Protein AF-A0A971KSE4-F1 (afdb_monomer_lite)

Foldseek 3Di:
DQVLQVVLLLPDDPVVVCVVCVCLLVQDKDWDDCVSRVVVVVVLVVVCVVCVVFFPDWDKTKIWHFDADPVSDTFKIKIKMKTKTWTQDDPVGRGGDIDIDMDMDMRGDPPDD

pLDDT: mean 86.91, std 6.03, range [60.03, 94.38]

Structure (mmCIF, N/CA/C/O backbone):
data_AF-A0A971KSE4-F1
#
_entry.id   AF-A0A971KSE4-F1
#
loop_
_atom_site.group_PDB
_atom_site.id
_atom_site.type_symbol
_atom_site.label_atom_id
_atom_site.label_alt_id
_atom_site.label_comp_id
_atom_site.label_asym_id
_atom_site.label_entity_id
_atom_site.label_seq_id
_atom_site.pdbx_PDB_ins_code
_atom_site.Cartn_x
_atom_site.Cartn_y
_atom_site.Cartn_z
_atom_site.occupancy
_atom_site.B_iso_or_equiv
_atom_site.auth_seq_id
_atom_site.auth_comp_id
_atom_site.auth_asym_id
_atom_site.auth_atom_id
_atom_site.pdbx_PDB_model_num
ATOM 1 N N . MET A 1 1 ? 9.332 -5.998 -1.126 1.00 78.69 1 MET A N 1
ATOM 2 C CA . MET A 1 1 ? 8.721 -4.700 -1.489 1.00 78.69 1 MET A CA 1
ATOM 3 C C . MET A 1 1 ? 7.209 -4.671 -1.278 1.00 78.69 1 MET A C 1
ATOM 5 O O . MET A 1 1 ? 6.788 -4.093 -0.292 1.00 78.69 1 MET A O 1
ATOM 9 N N . ALA A 1 2 ? 6.367 -5.307 -2.112 1.00 81.75 2 ALA A N 1
ATOM 10 C CA . ALA A 1 2 ? 4.903 -5.216 -1.929 1.00 81.75 2 ALA A CA 1
ATOM 11 C C . ALA A 1 2 ? 4.411 -5.788 -0.580 1.00 81.75 2 ALA A C 1
ATOM 13 O O . ALA A 1 2 ? 3.612 -5.155 0.101 1.00 81.75 2 ALA A O 1
ATOM 14 N N . GLN A 1 3 ? 4.937 -6.948 -0.165 1.00 85.00 3 GLN A N 1
ATOM 15 C CA . GLN A 1 3 ? 4.636 -7.537 1.147 1.00 85.00 3 GLN A CA 1
ATOM 16 C C . GLN A 1 3 ? 5.161 -6.671 2.305 1.00 85.00 3 GLN A C 1
ATOM 18 O O . GLN A 1 3 ? 4.450 -6.464 3.276 1.00 85.00 3 GLN A O 1
ATOM 23 N N . GLU A 1 4 ? 6.385 -6.150 2.199 1.00 87.81 4 GLU A N 1
ATOM 24 C CA . GLU A 1 4 ? 7.008 -5.303 3.234 1.00 87.81 4 GLU A CA 1
ATOM 25 C C . GLU A 1 4 ? 6.196 -4.027 3.484 1.00 87.81 4 GLU A C 1
ATOM 27 O O . GLU A 1 4 ? 6.001 -3.650 4.635 1.00 87.81 4 GLU A O 1
ATOM 32 N N . LEU A 1 5 ? 5.626 -3.434 2.424 1.00 90.06 5 LEU A N 1
ATOM 33 C CA . LEU A 1 5 ? 4.740 -2.272 2.534 1.00 90.06 5 LEU A CA 1
ATOM 34 C C . LEU A 1 5 ? 3.523 -2.611 3.395 1.00 90.06 5 LEU A C 1
ATOM 36 O O . LEU A 1 5 ? 3.155 -1.855 4.294 1.00 90.06 5 LEU A O 1
ATOM 40 N N . ILE A 1 6 ? 2.908 -3.763 3.118 1.00 87.56 6 ILE A N 1
ATOM 41 C CA . ILE A 1 6 ? 1.755 -4.250 3.872 1.00 87.56 6 ILE A CA 1
ATOM 42 C C . ILE A 1 6 ? 2.136 -4.499 5.333 1.00 87.56 6 ILE A C 1
ATOM 44 O O . ILE A 1 6 ? 1.370 -4.124 6.217 1.00 87.56 6 ILE A O 1
ATOM 48 N N . GLU A 1 7 ? 3.297 -5.096 5.606 1.00 88.62 7 GLU A N 1
ATOM 49 C CA . GLU A 1 7 ? 3.744 -5.329 6.984 1.00 88.62 7 GLU A CA 1
ATOM 50 C C . GLU A 1 7 ? 3.994 -4.015 7.741 1.00 88.62 7 GLU A C 1
ATOM 52 O O . GLU A 1 7 ? 3.504 -3.869 8.860 1.00 88.62 7 GLU A O 1
ATOM 57 N N . GLU A 1 8 ? 4.638 -3.012 7.129 1.00 89.38 8 GLU A N 1
ATOM 58 C CA . GLU A 1 8 ? 4.764 -1.674 7.734 1.00 89.38 8 GLU A CA 1
ATOM 59 C C . GLU A 1 8 ? 3.392 -1.068 8.068 1.00 89.38 8 GLU A C 1
ATOM 61 O O . GLU A 1 8 ? 3.192 -0.556 9.172 1.00 89.38 8 GLU A O 1
ATOM 66 N N . CYS A 1 9 ? 2.419 -1.193 7.160 1.00 88.25 9 CYS A N 1
ATOM 67 C CA . CYS A 1 9 ? 1.065 -0.687 7.383 1.00 88.25 9 CYS A CA 1
ATOM 68 C C . CYS A 1 9 ? 0.336 -1.426 8.520 1.00 88.25 9 CYS A C 1
ATOM 70 O O . CYS A 1 9 ? -0.347 -0.805 9.331 1.00 88.25 9 CYS A O 1
ATOM 72 N N . LYS A 1 10 ? 0.501 -2.746 8.643 1.00 86.25 10 LYS A N 1
ATOM 73 C CA . LYS A 1 10 ? -0.131 -3.537 9.716 1.00 86.25 10 LYS A CA 1
ATOM 74 C C . LYS A 1 10 ? 0.362 -3.170 11.112 1.00 86.25 10 LYS A C 1
ATOM 76 O O . LYS A 1 10 ? -0.379 -3.319 12.081 1.00 86.25 10 LYS A O 1
ATOM 81 N N . HIS A 1 11 ? 1.598 -2.693 11.232 1.00 86.94 11 HIS A N 1
ATOM 82 C CA . HIS A 1 11 ? 2.142 -2.251 12.515 1.00 86.94 11 HIS A CA 1
ATOM 83 C C . HIS A 1 11 ? 1.554 -0.914 12.996 1.00 86.94 11 HIS A C 1
ATOM 85 O O . HIS A 1 11 ? 1.744 -0.539 14.156 1.00 86.94 11 HIS A O 1
ATOM 91 N N . VAL A 1 12 ? 0.809 -0.199 12.148 1.00 86.69 12 VAL A N 1
ATOM 92 C CA . VAL A 1 12 ? 0.136 1.045 12.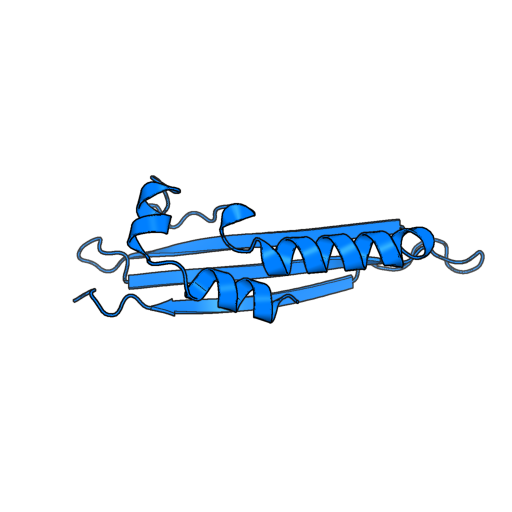520 1.00 86.69 12 VAL A CA 1
ATOM 93 C C . VAL A 1 12 ? -1.172 0.733 13.270 1.00 86.69 12 VAL A C 1
ATOM 95 O O . VAL A 1 12 ? -2.030 0.011 12.758 1.00 86.69 12 VAL A O 1
ATOM 98 N N . PRO A 1 13 ? -1.395 1.299 14.473 1.00 85.81 13 PRO A N 1
ATOM 99 C CA . PRO A 1 13 ? -2.629 1.058 15.220 1.00 85.81 13 PRO A CA 1
ATOM 100 C C . PRO A 1 13 ? -3.887 1.542 14.478 1.00 85.81 13 PRO A C 1
ATOM 102 O O . PRO A 1 13 ? -3.908 2.654 13.947 1.00 85.81 13 PRO A O 1
ATOM 105 N N . PHE A 1 14 ? -4.988 0.781 14.551 1.00 83.12 14 PHE A N 1
ATOM 106 C CA . PHE A 1 14 ? -6.277 1.115 13.910 1.00 83.12 14 PHE A CA 1
ATOM 107 C C . PHE A 1 14 ? -6.762 2.543 14.191 1.00 83.12 14 PHE A C 1
ATOM 109 O O . PHE A 1 14 ? -7.234 3.236 13.290 1.00 83.12 14 PHE A O 1
ATOM 116 N N . LYS A 1 15 ? -6.608 3.013 15.437 1.00 83.19 15 LYS A N 1
ATOM 117 C CA . LYS A 1 15 ? -7.023 4.364 15.856 1.00 83.19 15 LYS A CA 1
ATOM 118 C C . LYS A 1 15 ? -6.307 5.469 15.077 1.00 83.19 15 LYS A C 1
ATOM 120 O O . LYS A 1 15 ? -6.852 6.559 14.930 1.00 83.19 15 LYS A O 1
ATOM 125 N N . VAL A 1 16 ? -5.097 5.213 14.577 1.00 87.69 16 VAL A N 1
ATOM 126 C CA . VAL A 1 16 ? -4.362 6.165 13.736 1.00 87.69 16 VAL A CA 1
ATOM 127 C C . VAL A 1 16 ? -5.016 6.257 12.358 1.00 87.69 16 VAL A C 1
ATOM 129 O O . VAL A 1 16 ? -5.274 7.365 11.890 1.00 87.69 16 VAL A O 1
ATOM 132 N N . TYR A 1 17 ? -5.369 5.120 11.752 1.00 85.31 17 TYR A N 1
ATOM 133 C CA . TYR A 1 17 ? -6.091 5.097 10.479 1.00 85.31 17 TYR A CA 1
ATOM 134 C C . TYR A 1 17 ? -7.458 5.773 10.578 1.00 85.31 17 TYR A C 1
ATOM 136 O O . TYR A 1 17 ? -7.771 6.612 9.744 1.00 85.31 17 TYR A O 1
ATOM 144 N N . GLN A 1 18 ? -8.230 5.510 11.633 1.00 81.88 18 GLN A N 1
ATOM 145 C CA . GLN A 1 18 ? -9.526 6.168 11.859 1.00 81.88 18 GLN A CA 1
ATOM 146 C C . GLN A 1 18 ? -9.424 7.696 11.959 1.00 81.88 18 GLN A C 1
ATOM 148 O O . GLN A 1 18 ? -10.320 8.405 11.514 1.00 81.88 18 GLN A O 1
ATOM 153 N N . ARG A 1 19 ? -8.339 8.217 12.547 1.00 86.19 19 ARG A N 1
ATOM 154 C CA . ARG A 1 19 ? -8.110 9.667 12.644 1.00 86.19 19 ARG A CA 1
ATOM 155 C C . ARG A 1 19 ? -7.674 10.278 11.318 1.00 86.19 19 ARG A C 1
ATOM 157 O O . ARG A 1 19 ? -8.057 11.402 11.024 1.00 86.19 19 ARG A O 1
ATOM 164 N N . HIS A 1 20 ? -6.836 9.573 10.561 1.00 85.62 20 HIS A N 1
ATOM 165 C CA . HIS A 1 20 ? -6.284 10.086 9.306 1.00 85.62 20 HIS A CA 1
ATOM 166 C C . HIS A 1 20 ? -7.268 9.955 8.136 1.00 85.62 20 HIS A C 1
ATOM 168 O O . HIS A 1 20 ? -7.272 10.785 7.234 1.00 85.62 20 HIS A O 1
ATOM 174 N N . TYR A 1 21 ? -8.129 8.942 8.186 1.00 83.56 21 TYR A N 1
ATOM 175 C CA . TYR A 1 21 ? -9.165 8.657 7.206 1.00 83.56 21 TYR A CA 1
ATOM 176 C C . TYR A 1 21 ? -10.523 8.721 7.906 1.00 83.56 21 TYR A C 1
ATOM 178 O O . TYR A 1 21 ? -11.070 7.696 8.312 1.00 83.56 21 TYR A O 1
ATOM 186 N N . SER A 1 22 ? -11.065 9.931 8.068 1.00 76.75 22 SER A N 1
ATOM 187 C CA . SER A 1 22 ? -12.349 10.153 8.757 1.00 76.75 22 SER A CA 1
ATOM 188 C C . SER A 1 22 ? -13.489 9.325 8.155 1.00 76.75 22 SER A C 1
ATOM 190 O O . SER A 1 22 ? -14.334 8.806 8.882 1.00 76.75 22 SER A O 1
ATOM 192 N N . ASP A 1 23 ? -13.448 9.119 6.837 1.00 84.12 23 ASP A N 1
ATOM 193 C CA . ASP A 1 23 ? -14.449 8.359 6.089 1.00 84.12 23 ASP A CA 1
ATOM 194 C C . ASP A 1 23 ? -14.101 6.876 5.944 1.00 84.12 23 ASP A C 1
ATOM 196 O O . ASP A 1 23 ? -14.811 6.146 5.256 1.00 84.12 23 ASP A O 1
ATOM 200 N N . LEU A 1 24 ? -13.054 6.374 6.603 1.00 81.88 24 LEU A N 1
ATOM 201 C CA . LEU A 1 24 ? -12.669 4.959 6.539 1.00 81.88 24 LEU A CA 1
ATOM 202 C C . LEU A 1 24 ? -13.832 4.026 6.891 1.00 81.88 24 LEU A C 1
ATOM 204 O O . LEU A 1 24 ? -14.040 2.977 6.286 1.00 81.88 24 LEU A O 1
ATOM 208 N N . ALA A 1 25 ? -14.648 4.479 7.836 1.00 76.75 25 ALA A N 1
ATOM 209 C CA . ALA A 1 25 ? -15.852 3.825 8.308 1.00 76.75 25 ALA A CA 1
ATOM 210 C C . ALA A 1 25 ? -16.955 3.660 7.231 1.00 76.75 25 ALA A C 1
ATOM 212 O O . ALA A 1 25 ? -17.925 2.946 7.482 1.00 76.75 25 ALA A O 1
ATOM 213 N N . SER A 1 26 ? -16.842 4.310 6.069 1.00 80.81 26 SER A N 1
ATOM 214 C CA . SER A 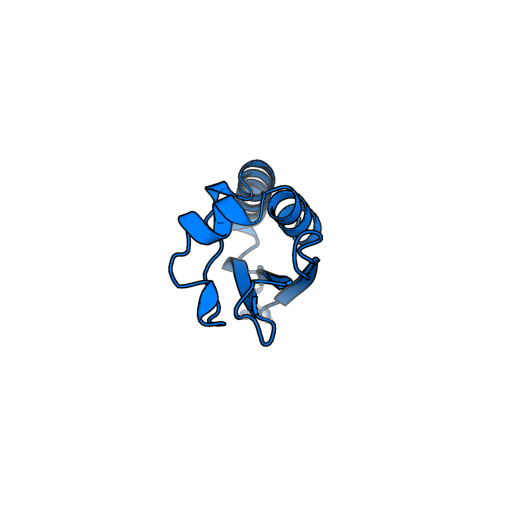1 26 ? -17.795 4.201 4.951 1.00 80.81 26 SER A CA 1
ATOM 215 C C . SER A 1 26 ? -17.647 2.911 4.136 1.00 80.81 26 SER A C 1
ATOM 217 O O . SER A 1 26 ? -18.531 2.579 3.353 1.00 80.81 26 SER A O 1
ATOM 219 N N . GLY A 1 27 ? -16.535 2.182 4.295 1.00 77.75 27 GLY A N 1
ATOM 220 C CA . GLY A 1 27 ? -16.221 1.013 3.466 1.00 77.75 27 GLY A CA 1
ATOM 221 C C . GLY A 1 27 ? -15.722 1.357 2.057 1.00 77.75 27 GLY A C 1
ATOM 222 O O . GLY A 1 27 ? -15.550 0.455 1.231 1.00 77.75 27 GLY A O 1
ATOM 223 N N . ASN A 1 28 ? -15.468 2.638 1.779 1.00 86.69 28 ASN A N 1
ATOM 224 C CA . ASN A 1 28 ? -14.763 3.073 0.579 1.00 86.69 28 ASN A CA 1
ATOM 225 C C . ASN A 1 28 ? -13.277 2.686 0.640 1.00 86.69 28 ASN A C 1
ATOM 227 O O . ASN A 1 28 ? -12.722 2.437 1.714 1.00 86.69 28 ASN A O 1
ATOM 231 N N . SER A 1 29 ? -12.644 2.626 -0.530 1.00 88.69 29 SER A N 1
ATOM 232 C CA . SER A 1 29 ? -11.197 2.442 -0.648 1.00 88.69 29 SER A CA 1
ATOM 233 C C . SER A 1 29 ? -10.494 3.798 -0.642 1.00 88.69 29 SER A C 1
ATOM 235 O O . SER A 1 29 ? -10.951 4.732 -1.300 1.00 88.69 29 SER A O 1
ATOM 237 N N . PHE A 1 30 ? -9.372 3.888 0.067 1.00 90.44 30 PHE A N 1
ATOM 238 C CA . PHE A 1 30 ? -8.571 5.103 0.216 1.00 90.44 30 PHE A CA 1
ATOM 239 C C . PHE A 1 30 ? -7.114 4.834 -0.141 1.00 90.44 30 PHE A C 1
ATOM 241 O O . PHE A 1 30 ? -6.596 3.770 0.193 1.00 90.44 30 PHE A O 1
ATOM 248 N N . ASP A 1 31 ? -6.438 5.805 -0.755 1.00 92.75 31 ASP A N 1
ATOM 249 C CA . ASP A 1 31 ? -4.991 5.740 -0.962 1.00 92.75 31 ASP A CA 1
ATOM 250 C C . ASP A 1 31 ? -4.254 5.752 0.384 1.00 92.75 31 ASP A C 1
ATOM 252 O O . ASP A 1 31 ? -4.487 6.611 1.246 1.00 92.75 31 ASP A O 1
ATOM 256 N N . ILE A 1 32 ? -3.331 4.808 0.573 1.00 91.12 32 ILE A N 1
ATOM 257 C CA . ILE A 1 32 ? -2.475 4.794 1.757 1.00 91.12 32 ILE A CA 1
ATOM 258 C C . ILE A 1 32 ? -1.447 5.916 1.622 1.00 91.12 32 ILE A C 1
ATOM 260 O O . ILE A 1 32 ? -0.631 5.939 0.697 1.00 91.12 32 ILE A O 1
ATOM 264 N N . HIS A 1 33 ? -1.444 6.827 2.588 1.00 89.31 33 HIS A N 1
ATOM 265 C CA . HIS A 1 33 ? -0.507 7.931 2.624 1.00 89.31 33 HIS A CA 1
ATOM 266 C C . HIS A 1 33 ? 0.919 7.390 2.861 1.00 89.31 33 HIS A C 1
ATOM 268 O O . HIS A 1 33 ? 1.109 6.619 3.808 1.00 89.31 33 HIS A O 1
ATOM 274 N N . PRO A 1 34 ? 1.943 7.825 2.096 1.00 86.88 34 PRO A N 1
ATOM 275 C CA . PRO A 1 34 ? 3.326 7.333 2.212 1.00 86.88 34 PRO A CA 1
ATOM 276 C C . PRO A 1 34 ? 3.948 7.413 3.610 1.00 86.88 34 PRO A C 1
ATOM 278 O O . PRO A 1 34 ? 4.903 6.710 3.924 1.00 86.88 34 PRO A O 1
ATOM 281 N N . GLN A 1 35 ? 3.385 8.239 4.495 1.00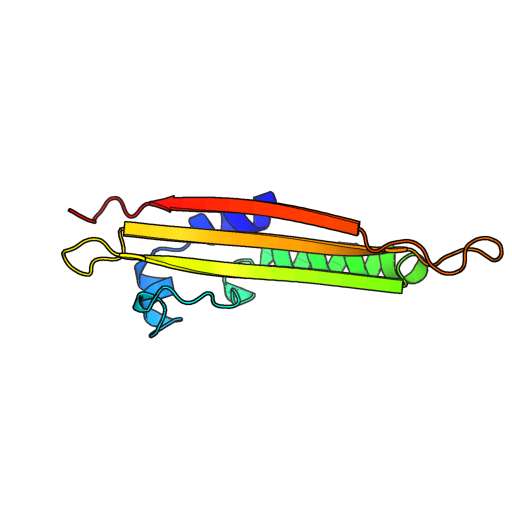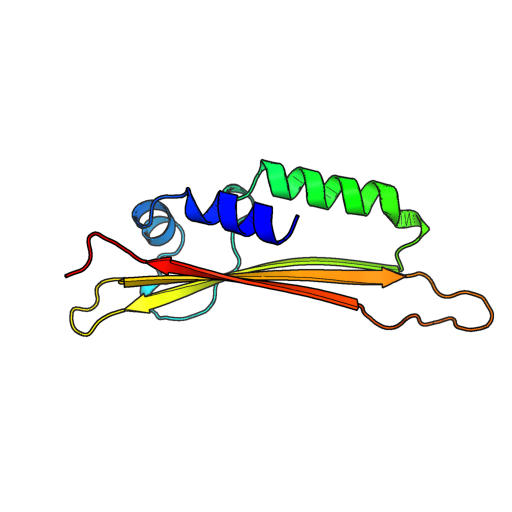 89.12 35 GLN A N 1
ATOM 282 C CA . GLN A 1 35 ? 3.810 8.311 5.895 1.00 89.12 35 GLN A CA 1
ATOM 283 C C . GLN A 1 35 ? 3.669 6.987 6.666 1.00 89.12 35 GLN A C 1
ATOM 285 O O . GLN A 1 35 ? 4.314 6.851 7.703 1.00 89.12 35 GLN A O 1
ATOM 290 N N . PHE A 1 36 ? 2.811 6.070 6.203 1.00 89.81 36 PHE A N 1
ATOM 291 C CA . PHE A 1 36 ? 2.549 4.779 6.846 1.00 89.81 36 PHE A CA 1
ATOM 292 C C . PHE A 1 36 ? 3.460 3.653 6.349 1.00 89.81 36 PHE A C 1
ATOM 294 O O . PHE A 1 36 ? 3.416 2.564 6.904 1.00 89.81 36 PHE A O 1
ATOM 301 N N . TYR A 1 37 ? 4.276 3.915 5.327 1.00 89.56 37 TYR A N 1
ATOM 302 C CA . TYR A 1 37 ? 5.236 2.961 4.773 1.00 89.56 37 TYR A CA 1
ATOM 303 C C . TYR A 1 37 ? 6.523 3.680 4.345 1.00 89.56 37 TYR A C 1
ATOM 305 O O . TYR A 1 37 ? 6.967 3.581 3.204 1.00 89.56 37 TYR A O 1
ATOM 313 N N . LYS A 1 38 ? 7.094 4.509 5.228 1.00 89.50 38 LYS A N 1
ATOM 314 C CA . LYS A 1 38 ? 8.180 5.435 4.858 1.00 89.50 38 LYS A CA 1
ATOM 315 C C . LYS A 1 38 ? 9.432 4.718 4.371 1.00 89.50 38 LYS A C 1
ATOM 317 O O . LYS A 1 38 ? 10.053 5.191 3.422 1.00 89.50 38 LYS A O 1
ATOM 322 N N . GLU A 1 39 ? 9.824 3.628 5.024 1.00 89.31 39 GLU A N 1
ATOM 323 C CA . GLU A 1 39 ? 11.078 2.952 4.688 1.00 89.31 39 GLU A CA 1
ATOM 324 C C . GLU A 1 39 ? 10.899 2.128 3.414 1.00 89.31 39 GLU A C 1
ATOM 326 O O . GLU A 1 39 ? 11.635 2.330 2.447 1.00 89.31 39 GLU A O 1
ATOM 331 N N . THR A 1 40 ? 9.833 1.328 3.337 1.00 89.38 40 THR A N 1
ATOM 332 C CA . THR A 1 40 ? 9.487 0.611 2.104 1.00 89.38 40 THR A CA 1
ATOM 333 C C . THR A 1 40 ? 9.228 1.565 0.931 1.00 89.38 40 THR A C 1
ATOM 335 O O . THR A 1 40 ? 9.617 1.275 -0.200 1.00 89.38 40 THR A O 1
ATOM 338 N N . GLY A 1 41 ? 8.627 2.732 1.177 1.00 87.88 41 GLY A N 1
ATOM 339 C CA . GLY A 1 41 ? 8.401 3.772 0.173 1.00 87.88 41 GLY A CA 1
ATOM 340 C C . GLY A 1 41 ? 9.703 4.280 -0.447 1.00 87.88 41 GLY A C 1
ATOM 341 O O . GLY A 1 41 ? 9.810 4.333 -1.672 1.00 87.88 41 GLY A O 1
ATOM 342 N N . LYS A 1 42 ? 10.725 4.555 0.376 1.00 90.31 42 LYS A N 1
ATOM 343 C CA . LYS A 1 42 ? 12.068 4.918 -0.111 1.00 90.31 42 LYS A CA 1
ATOM 344 C C . LYS A 1 42 ? 12.707 3.790 -0.916 1.00 90.31 42 LYS A C 1
ATOM 346 O O . LYS A 1 42 ? 13.326 4.052 -1.942 1.00 90.31 42 LYS A O 1
ATOM 351 N N . SER A 1 43 ? 12.570 2.538 -0.476 1.00 89.38 43 SER A N 1
ATOM 352 C CA . SER A 1 43 ? 13.119 1.389 -1.207 1.00 89.38 43 SER A CA 1
ATOM 353 C C . SER A 1 43 ? 12.472 1.216 -2.582 1.00 89.38 43 SER A C 1
ATOM 355 O O . SER A 1 43 ? 13.176 0.960 -3.557 1.00 89.38 43 SER A O 1
ATOM 357 N N . ILE A 1 44 ? 11.152 1.404 -2.680 1.00 88.62 44 ILE A N 1
ATOM 358 C CA . ILE A 1 44 ? 10.417 1.371 -3.952 1.00 88.62 44 ILE A CA 1
ATOM 359 C C . ILE A 1 44 ? 10.874 2.513 -4.868 1.00 88.62 44 ILE A C 1
ATOM 361 O O . ILE A 1 44 ? 11.122 2.290 -6.052 1.00 88.62 44 ILE A O 1
ATOM 365 N N . GLU A 1 45 ? 11.023 3.722 -4.326 1.00 90.00 45 GLU A N 1
ATOM 366 C CA . GLU A 1 45 ? 11.517 4.874 -5.080 1.00 90.00 45 GLU A CA 1
ATOM 367 C C . GLU A 1 45 ? 12.949 4.649 -5.589 1.00 90.00 45 GLU A C 1
ATOM 369 O O . GLU A 1 45 ? 13.224 4.885 -6.766 1.00 90.00 45 GLU A O 1
ATOM 374 N N . SER A 1 46 ? 13.844 4.126 -4.744 1.00 91.50 46 SER A N 1
ATOM 375 C CA . SER A 1 46 ? 15.214 3.775 -5.140 1.00 91.50 46 SER A CA 1
ATOM 376 C C . SER A 1 46 ? 15.216 2.749 -6.266 1.00 91.50 46 SER A C 1
ATOM 378 O O . SER A 1 46 ? 15.844 2.980 -7.292 1.00 91.50 46 SER A O 1
ATOM 380 N N . PHE A 1 47 ? 14.452 1.661 -6.124 1.00 89.50 47 PHE A N 1
ATOM 381 C CA . PHE A 1 47 ? 14.349 0.622 -7.148 1.00 89.50 47 PHE A CA 1
ATOM 382 C C . PHE A 1 47 ? 13.931 1.192 -8.510 1.00 89.50 47 PHE A C 1
ATOM 384 O O . PHE A 1 47 ? 14.504 0.843 -9.547 1.00 89.50 47 PHE A O 1
ATOM 391 N N . PHE A 1 48 ? 12.944 2.089 -8.515 1.00 90.50 48 PHE A N 1
ATOM 392 C CA . PHE A 1 48 ? 12.493 2.732 -9.741 1.00 90.50 48 PHE A CA 1
ATOM 393 C C . PHE A 1 48 ? 13.527 3.692 -10.329 1.00 90.50 48 PHE A C 1
ATOM 395 O O . PHE A 1 48 ? 13.718 3.699 -11.545 1.00 90.50 48 PHE A O 1
ATOM 402 N N . ASN A 1 49 ? 14.221 4.460 -9.490 1.00 92.44 49 ASN A N 1
ATOM 403 C CA . ASN A 1 49 ? 15.286 5.357 -9.931 1.00 92.44 49 ASN A CA 1
ATOM 404 C C . ASN A 1 49 ? 16.467 4.589 -10.540 1.00 92.44 49 ASN A C 1
ATOM 406 O O . ASN A 1 49 ? 16.961 4.982 -11.598 1.00 92.44 49 ASN A O 1
ATOM 410 N N . ASP A 1 50 ? 16.860 3.474 -9.925 1.00 92.94 50 ASP A N 1
ATOM 411 C CA . ASP A 1 50 ? 17.942 2.605 -10.398 1.00 92.94 50 ASP A CA 1
ATOM 412 C C . ASP A 1 50 ? 17.579 1.903 -11.718 1.00 92.94 50 ASP A C 1
ATOM 414 O O . ASP A 1 50 ? 18.449 1.578 -12.525 1.00 92.94 50 ASP A O 1
ATOM 418 N N . SER A 1 51 ? 16.281 1.713 -11.974 1.00 90.69 51 SER A N 1
ATOM 419 C CA . SER A 1 51 ? 15.761 1.017 -13.159 1.00 90.69 51 SER A CA 1
ATOM 420 C C . SER A 1 51 ? 15.224 1.954 -14.252 1.00 90.69 51 SER A C 1
ATOM 422 O O . SER A 1 51 ? 14.743 1.480 -15.283 1.00 90.69 51 SER A O 1
ATOM 424 N N . LYS A 1 52 ? 15.286 3.281 -14.070 1.00 88.62 52 LYS A N 1
ATOM 425 C CA . LYS A 1 52 ? 14.599 4.275 -14.925 1.00 88.62 52 LYS A CA 1
ATOM 426 C C . LYS A 1 52 ? 14.964 4.198 -16.414 1.00 88.62 52 LYS A C 1
ATOM 428 O O . LYS A 1 52 ? 14.135 4.490 -17.277 1.00 88.62 52 LYS A O 1
ATOM 433 N N . ASP A 1 53 ? 16.197 3.795 -16.719 1.00 89.69 53 ASP A N 1
ATOM 434 C CA . ASP A 1 53 ? 16.698 3.710 -18.094 1.00 89.69 53 ASP A CA 1
ATOM 435 C C . ASP A 1 53 ? 16.122 2.490 -18.828 1.00 89.69 53 ASP A C 1
ATOM 437 O O . ASP A 1 53 ? 16.040 2.479 -20.055 1.00 89.69 53 ASP A O 1
ATOM 441 N N . PHE A 1 54 ? 15.647 1.493 -18.077 1.00 88.12 54 PHE A N 1
ATOM 442 C CA . PHE A 1 54 ? 15.018 0.279 -18.592 1.00 88.12 54 PHE A CA 1
ATOM 443 C C . PHE A 1 54 ? 13.491 0.353 -18.581 1.00 88.12 54 PHE A C 1
ATOM 445 O O . PHE A 1 54 ? 12.838 -0.367 -19.336 1.00 88.12 54 PHE A O 1
ATOM 452 N N . LEU A 1 55 ? 12.901 1.218 -17.753 1.00 90.06 55 LEU A N 1
ATOM 453 C CA . LEU A 1 55 ? 11.454 1.333 -17.594 1.00 90.06 55 LEU A CA 1
ATOM 454 C C . LEU A 1 55 ? 10.883 2.498 -18.423 1.00 90.06 55 LEU A C 1
ATOM 456 O O . LEU A 1 55 ? 11.434 3.598 -18.475 1.00 90.06 55 LEU A O 1
ATOM 460 N N . LYS A 1 56 ? 9.770 2.233 -19.111 1.00 88.62 56 LYS A N 1
ATOM 461 C CA . LYS A 1 56 ? 8.948 3.210 -19.840 1.00 88.62 56 LYS A CA 1
ATOM 462 C C . LYS A 1 56 ? 7.920 3.843 -18.907 1.00 88.62 56 LYS A C 1
ATOM 464 O O . LYS A 1 56 ? 7.830 5.060 -18.855 1.00 88.62 56 LYS A O 1
ATOM 469 N N . ASP A 1 57 ? 7.205 3.005 -18.159 1.00 89.31 57 ASP A N 1
ATOM 470 C CA . ASP A 1 57 ? 6.197 3.404 -17.177 1.00 89.31 57 ASP A CA 1
ATOM 471 C C . ASP A 1 57 ? 6.389 2.567 -15.913 1.00 89.31 57 ASP A C 1
ATOM 473 O O . ASP A 1 57 ? 6.711 1.383 -16.005 1.00 89.31 57 ASP A O 1
ATOM 477 N N . TYR A 1 58 ? 6.181 3.143 -14.734 1.00 92.62 58 TYR A N 1
ATOM 478 C CA . TYR A 1 58 ? 6.244 2.406 -13.476 1.00 92.62 58 TYR A CA 1
ATOM 479 C C . TYR A 1 58 ? 5.507 3.134 -12.358 1.00 92.62 58 TYR A C 1
ATOM 481 O O . TYR A 1 58 ? 5.252 4.335 -12.442 1.00 92.62 58 TYR A O 1
ATOM 489 N N . GLY A 1 59 ? 5.173 2.406 -11.298 1.00 91.56 59 GLY A N 1
ATOM 490 C CA . GLY A 1 59 ? 4.629 3.000 -10.091 1.00 91.56 59 GLY A CA 1
ATOM 491 C C . GLY A 1 59 ? 4.195 1.978 -9.053 1.00 91.56 59 GLY A C 1
ATOM 492 O O . GLY A 1 59 ? 4.219 0.765 -9.268 1.00 91.56 59 GLY A O 1
ATOM 493 N N . CYS A 1 60 ? 3.791 2.502 -7.903 1.00 92.44 60 CYS A N 1
ATOM 494 C CA . CYS A 1 60 ? 3.232 1.740 -6.802 1.00 92.44 60 CYS A CA 1
ATOM 495 C C . CYS A 1 60 ? 1.933 2.409 -6.364 1.00 92.44 60 CYS A C 1
ATOM 497 O O . CYS A 1 60 ? 1.898 3.621 -6.156 1.00 92.44 60 CYS A O 1
ATOM 499 N N . LYS A 1 61 ? 0.872 1.620 -6.227 1.00 93.38 61 LYS A N 1
ATOM 500 C CA . LYS A 1 61 ? -0.402 2.034 -5.646 1.00 93.38 61 LYS A CA 1
ATOM 501 C C . LYS A 1 61 ? -0.644 1.210 -4.401 1.00 93.38 61 LYS A C 1
ATOM 503 O O . LYS A 1 61 ? -0.412 0.005 -4.411 1.00 93.38 61 LYS A O 1
ATOM 508 N N . ALA A 1 62 ? -1.103 1.858 -3.346 1.00 93.56 62 ALA A N 1
ATOM 509 C CA . ALA A 1 62 ? -1.451 1.197 -2.106 1.00 93.56 62 ALA A CA 1
ATOM 510 C C . ALA A 1 62 ? -2.802 1.736 -1.653 1.00 93.56 62 ALA A C 1
ATOM 512 O O . ALA A 1 62 ? -2.972 2.949 -1.543 1.00 93.56 62 ALA A O 1
ATOM 513 N N . PHE A 1 63 ? -3.742 0.840 -1.384 1.00 93.81 63 PHE A N 1
ATOM 514 C CA . PHE A 1 63 ? -5.095 1.163 -0.963 1.00 93.81 63 PHE A CA 1
ATOM 515 C C . PHE A 1 63 ? -5.426 0.476 0.352 1.00 93.81 63 PHE A C 1
ATOM 517 O O . PHE A 1 63 ? -4.965 -0.633 0.624 1.00 93.81 63 PHE A O 1
ATOM 524 N N . LEU A 1 64 ? -6.273 1.120 1.145 1.00 92.75 64 LEU A N 1
ATOM 525 C CA . LEU A 1 64 ? -6.873 0.529 2.329 1.00 92.75 64 LEU A CA 1
ATOM 526 C C . LEU A 1 64 ? -8.395 0.652 2.285 1.00 92.75 64 LEU A C 1
ATOM 528 O O . LEU A 1 64 ? -8.938 1.619 1.750 1.00 92.75 64 LEU A O 1
ATOM 532 N N . LYS A 1 65 ? -9.082 -0.322 2.875 1.00 92.12 65 LYS A N 1
ATOM 533 C CA . LYS A 1 65 ? -10.538 -0.340 3.031 1.00 92.12 65 LYS A CA 1
ATOM 534 C C . LYS A 1 65 ? -10.899 -0.971 4.366 1.00 92.12 65 LYS A C 1
ATOM 536 O O . LYS A 1 65 ? -10.378 -2.028 4.699 1.00 92.12 65 LYS A O 1
ATOM 541 N N . ALA A 1 66 ? -11.815 -0.362 5.113 1.00 90.69 66 ALA A N 1
ATOM 542 C CA . ALA A 1 66 ? -12.307 -0.952 6.353 1.00 90.69 66 ALA A CA 1
ATOM 543 C C . ALA A 1 66 ? -13.631 -1.692 6.165 1.00 90.69 66 ALA A C 1
ATOM 545 O O . ALA A 1 66 ? -14.450 -1.351 5.308 1.00 90.69 66 ALA A O 1
ATOM 546 N N . LYS A 1 67 ? -13.856 -2.680 7.027 1.00 88.50 67 LYS A N 1
ATOM 547 C CA . LYS A 1 67 ? -15.133 -3.371 7.194 1.00 88.50 67 LYS A CA 1
ATOM 548 C C . LYS A 1 67 ? -15.646 -3.150 8.611 1.00 88.50 67 LYS A C 1
ATOM 550 O O . LYS A 1 67 ? -14.873 -3.179 9.571 1.00 88.50 67 LYS A O 1
ATOM 555 N N . LYS A 1 68 ? -16.958 -2.951 8.724 1.00 86.88 68 LYS A N 1
ATOM 556 C CA . LYS A 1 68 ? -17.666 -2.829 9.998 1.00 86.88 68 LYS A CA 1
ATOM 557 C C . LYS A 1 68 ? -18.467 -4.087 10.331 1.00 86.88 68 LYS A C 1
ATOM 559 O O . LYS A 1 68 ? -18.865 -4.806 9.414 1.00 86.88 68 LYS A O 1
ATOM 564 N N . ASN A 1 69 ? -18.692 -4.329 11.621 1.00 86.06 69 ASN A N 1
ATOM 565 C CA . ASN A 1 69 ? -19.727 -5.251 12.103 1.00 86.06 69 ASN A CA 1
ATOM 566 C C . ASN A 1 69 ? -21.089 -4.541 12.236 1.00 86.06 69 ASN A C 1
ATOM 568 O O . ASN A 1 69 ? -21.211 -3.342 11.971 1.00 86.06 69 ASN A O 1
ATOM 572 N N . ASP A 1 70 ? -22.095 -5.285 12.695 1.00 85.81 70 ASP A N 1
ATOM 573 C CA . ASP A 1 70 ? -23.461 -4.792 12.928 1.00 85.81 70 ASP A CA 1
ATOM 574 C C . ASP A 1 70 ? -23.544 -3.731 14.043 1.00 85.81 70 ASP A C 1
ATOM 576 O O . ASP A 1 70 ? -24.523 -2.996 14.130 1.00 85.81 70 ASP A O 1
ATOM 580 N N . LEU A 1 71 ? -22.503 -3.618 14.877 1.00 85.31 71 LEU A N 1
ATOM 581 C CA . LEU A 1 71 ? -22.358 -2.600 15.926 1.00 85.31 71 LEU A CA 1
ATOM 582 C C . LEU A 1 71 ? -21.604 -1.349 15.438 1.00 85.31 71 LEU A C 1
ATOM 584 O O . LEU A 1 71 ? -21.150 -0.540 16.245 1.00 85.31 71 LEU A O 1
ATOM 588 N N . GLU A 1 72 ? -21.420 -1.212 14.122 1.00 81.44 72 GLU A N 1
ATOM 589 C CA . GLU A 1 72 ? -20.679 -0.135 13.455 1.00 81.44 72 GLU A CA 1
ATOM 590 C C . GLU A 1 72 ? -19.192 -0.011 13.840 1.00 81.44 72 GLU A C 1
ATOM 592 O O . GLU A 1 72 ? -18.527 0.975 13.498 1.00 81.44 72 GLU A O 1
ATOM 597 N N . GLN A 1 73 ? -18.624 -1.024 14.495 1.00 83.88 73 GLN A N 1
ATOM 598 C CA . GLN A 1 73 ? -17.214 -1.061 14.867 1.00 83.88 73 GLN A CA 1
ATOM 599 C C . GLN A 1 73 ? -16.370 -1.524 13.683 1.00 83.88 73 GLN A C 1
ATOM 601 O O . GLN A 1 73 ? -16.730 -2.477 12.995 1.00 83.88 73 GLN A O 1
ATOM 606 N N . ILE A 1 74 ? -15.216 -0.889 13.457 1.00 85.19 74 ILE A N 1
ATOM 607 C CA . ILE A 1 74 ? -14.248 -1.381 12.468 1.00 85.19 74 ILE A CA 1
ATOM 608 C C . ILE A 1 74 ? -13.647 -2.688 12.988 1.00 85.19 74 ILE A C 1
ATOM 610 O O . ILE A 1 74 ? -12.943 -2.681 13.998 1.00 85.19 74 ILE A O 1
ATOM 614 N N . VAL A 1 75 ? -13.915 -3.785 12.283 1.00 88.00 75 VAL A N 1
ATOM 615 C CA . VAL A 1 75 ? -13.434 -5.137 12.620 1.00 88.00 75 VAL A CA 1
ATOM 616 C C . VAL A 1 75 ? -12.245 -5.567 11.772 1.00 88.00 75 VAL A C 1
ATOM 618 O O . VAL A 1 75 ? -11.480 -6.441 12.169 1.00 88.00 75 VAL A O 1
ATOM 621 N N . GLU A 1 76 ? -12.076 -4.955 10.605 1.00 89.50 76 GLU A N 1
ATOM 622 C CA . GLU A 1 76 ? -11.056 -5.336 9.636 1.00 89.50 76 GLU A CA 1
ATOM 623 C C . GLU A 1 76 ? -10.622 -4.109 8.836 1.00 89.50 76 GLU A C 1
ATOM 625 O O . GLU A 1 76 ? -11.453 -3.271 8.471 1.00 89.50 76 GLU A O 1
ATOM 630 N N . VAL A 1 77 ? -9.327 -4.021 8.547 1.00 89.38 77 VAL A N 1
ATOM 631 C CA . VAL A 1 77 ? -8.772 -3.158 7.505 1.00 89.38 77 VAL A CA 1
ATOM 632 C C . VAL A 1 77 ? -8.065 -4.052 6.496 1.00 89.38 77 VAL A C 1
ATOM 634 O O . VAL A 1 77 ? -7.095 -4.734 6.817 1.00 89.38 77 VAL A O 1
ATOM 637 N N . TRP A 1 78 ? -8.575 -4.049 5.272 1.00 91.56 78 TRP A N 1
ATOM 638 C CA . TRP A 1 78 ? -7.954 -4.673 4.120 1.00 91.56 78 TRP A CA 1
ATOM 639 C C . TRP A 1 78 ? -6.958 -3.708 3.488 1.00 91.56 78 TRP A C 1
ATOM 641 O O . TRP A 1 78 ? -7.297 -2.552 3.234 1.00 91.56 78 TRP A O 1
ATOM 651 N N . PHE A 1 79 ? -5.759 -4.197 3.197 1.00 91.94 79 PHE A N 1
ATOM 652 C CA . PHE A 1 79 ? -4.726 -3.490 2.454 1.00 91.94 79 PHE A CA 1
ATOM 653 C C . PHE A 1 79 ? -4.514 -4.170 1.106 1.00 91.94 79 PHE A C 1
ATOM 655 O O . PHE A 1 79 ? -4.430 -5.394 1.039 1.00 91.94 79 PHE A O 1
ATOM 662 N N . GLU A 1 80 ? -4.380 -3.383 0.044 1.00 94.38 80 GLU A N 1
ATOM 663 C CA . GLU A 1 80 ? -4.016 -3.853 -1.292 1.00 94.38 80 GLU A CA 1
ATOM 664 C C . GLU A 1 80 ? -2.877 -3.001 -1.845 1.00 94.38 80 GLU A C 1
ATOM 666 O O . GLU A 1 80 ? -2.926 -1.776 -1.792 1.00 94.38 80 GLU A O 1
ATOM 671 N N . VAL A 1 81 ? -1.852 -3.648 -2.390 1.00 94.00 81 VAL A N 1
ATOM 672 C CA . VAL A 1 81 ? -0.695 -2.993 -2.999 1.00 94.00 81 VAL A CA 1
ATOM 673 C C . VAL A 1 81 ? -0.496 -3.536 -4.401 1.00 94.00 81 VAL A C 1
ATOM 675 O O . VAL A 1 81 ? -0.431 -4.748 -4.600 1.00 94.00 81 VAL A O 1
ATOM 678 N N . GLU A 1 82 ? -0.347 -2.637 -5.365 1.00 94.31 82 GLU A N 1
ATOM 679 C CA . GLU A 1 82 ? -0.008 -2.932 -6.750 1.00 94.31 82 GLU A CA 1
ATOM 680 C C . GLU A 1 82 ? 1.292 -2.216 -7.117 1.00 94.31 82 GLU A C 1
ATOM 682 O O . GLU A 1 82 ? 1.343 -0.989 -7.183 1.00 94.31 82 GLU A O 1
ATOM 687 N N . ILE A 1 83 ? 2.337 -2.989 -7.404 1.00 91.88 83 ILE A N 1
ATOM 688 C CA . ILE A 1 83 ? 3.543 -2.486 -8.066 1.00 91.88 83 ILE A CA 1
ATOM 689 C C . ILE A 1 83 ? 3.407 -2.821 -9.544 1.00 91.88 83 ILE A C 1
ATOM 691 O O . ILE A 1 83 ? 3.242 -3.990 -9.895 1.00 91.88 83 ILE A O 1
ATOM 695 N N . PHE A 1 84 ? 3.485 -1.816 -10.410 1.00 93.75 84 PHE A N 1
ATOM 696 C CA . PHE A 1 84 ? 3.357 -1.982 -11.853 1.00 93.75 84 PHE A CA 1
ATOM 697 C C . PHE A 1 84 ? 4.546 -1.374 -12.587 1.00 93.75 84 PHE A C 1
ATOM 699 O O . PHE A 1 84 ? 5.130 -0.383 -12.148 1.00 93.75 84 PHE A O 1
ATOM 706 N N . TRP A 1 85 ? 4.907 -1.973 -13.717 1.00 93.31 85 TRP A N 1
ATOM 707 C CA . TRP A 1 85 ? 5.965 -1.469 -14.577 1.00 93.31 85 TRP A CA 1
ATOM 708 C C . TRP A 1 85 ? 5.792 -1.930 -16.019 1.00 93.31 85 TRP A C 1
ATOM 710 O O . TRP A 1 85 ? 5.178 -2.954 -16.320 1.00 93.31 85 TRP A O 1
ATOM 720 N N . ARG A 1 86 ? 6.367 -1.157 -16.927 1.00 91.94 86 ARG A N 1
ATOM 721 C CA . ARG A 1 86 ? 6.470 -1.431 -18.349 1.00 91.94 86 ARG A CA 1
ATOM 722 C C . ARG A 1 86 ? 7.910 -1.183 -18.751 1.00 91.94 86 ARG A C 1
ATOM 724 O O . ARG A 1 86 ? 8.428 -0.092 -18.538 1.00 91.94 86 ARG A O 1
ATOM 731 N N . GLU A 1 87 ? 8.553 -2.183 -19.329 1.00 91.12 87 GLU A N 1
ATOM 732 C CA . GLU A 1 87 ? 9.910 -2.050 -19.863 1.00 91.12 87 GLU A CA 1
ATOM 733 C C . GLU A 1 87 ? 9.901 -1.203 -21.143 1.00 91.12 87 GLU A C 1
ATOM 735 O O . GLU A 1 87 ? 8.906 -1.154 -21.872 1.00 91.12 87 GLU A O 1
ATOM 740 N N . ARG A 1 88 ? 11.014 -0.532 -21.440 1.00 87.50 88 ARG A N 1
ATOM 741 C CA . ARG A 1 88 ? 11.226 0.065 -22.757 1.00 87.50 88 ARG A CA 1
ATOM 742 C C . ARG A 1 88 ? 11.356 -1.068 -23.768 1.00 87.50 88 ARG A C 1
ATOM 744 O O . ARG A 1 88 ? 12.181 -1.963 -23.603 1.00 87.50 88 ARG A O 1
ATOM 751 N N . GLY A 1 89 ? 10.509 -1.032 -24.790 1.00 79.81 89 GLY A N 1
ATOM 752 C CA . GLY A 1 89 ? 10.595 -1.956 -25.908 1.00 79.81 89 GLY A CA 1
ATOM 753 C C . GLY A 1 89 ? 11.919 -1.821 -26.661 1.00 79.81 89 GLY A C 1
ATOM 754 O O . GLY A 1 89 ? 12.639 -0.828 -26.526 1.00 79.81 89 GLY A O 1
ATOM 755 N N . ASN A 1 90 ? 12.236 -2.815 -27.481 1.00 79.00 90 ASN A N 1
ATOM 756 C CA . ASN A 1 90 ? 13.340 -2.728 -28.435 1.00 79.00 90 ASN A CA 1
ATOM 757 C C . ASN A 1 90 ? 12.800 -2.354 -29.829 1.00 79.00 90 ASN A C 1
ATOM 759 O O . ASN A 1 90 ? 11.603 -2.133 -30.007 1.00 79.00 90 ASN A O 1
ATOM 763 N N . LYS A 1 91 ? 13.681 -2.253 -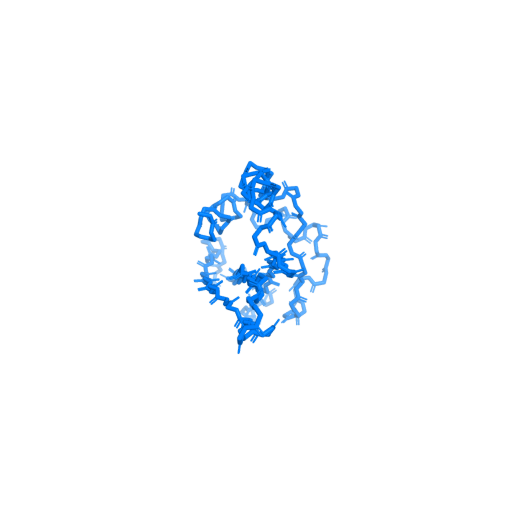30.832 1.00 74.19 91 LYS A N 1
ATOM 764 C CA . LYS A 1 91 ? 13.274 -1.892 -32.203 1.00 74.19 91 LYS A CA 1
ATOM 765 C C . LYS A 1 91 ? 12.251 -2.862 -32.811 1.00 74.19 91 LYS A C 1
ATOM 767 O O . LYS A 1 91 ? 11.456 -2.431 -33.638 1.00 74.19 91 LYS A O 1
ATOM 772 N N . ASP A 1 92 ? 12.266 -4.124 -32.389 1.00 74.12 92 ASP A N 1
ATOM 773 C CA . ASP A 1 92 ? 11.416 -5.188 -32.934 1.00 74.12 92 ASP A CA 1
ATOM 774 C C . ASP A 1 92 ? 10.097 -5.349 -32.159 1.00 74.12 92 ASP A C 1
ATOM 776 O O . ASP A 1 92 ? 9.118 -5.874 -32.685 1.00 74.12 92 ASP A O 1
ATOM 780 N N . ASN A 1 93 ? 10.054 -4.873 -30.914 1.00 70.94 93 ASN A N 1
ATOM 781 C CA . ASN A 1 93 ? 8.878 -4.855 -30.058 1.00 70.94 93 ASN A CA 1
ATOM 782 C C . ASN A 1 93 ? 8.845 -3.547 -29.245 1.00 70.94 93 ASN A C 1
ATOM 784 O O . ASN A 1 93 ? 9.338 -3.518 -28.114 1.00 70.94 93 ASN A O 1
ATOM 788 N N . PRO A 1 94 ? 8.310 -2.454 -29.820 1.00 70.19 94 PRO A N 1
ATOM 789 C CA . PRO A 1 94 ? 8.361 -1.119 -29.219 1.00 70.19 94 PRO A CA 1
ATOM 790 C C . PRO A 1 94 ? 7.468 -0.957 -27.978 1.00 70.19 94 PRO A C 1
ATOM 792 O O . PRO A 1 94 ? 7.686 -0.031 -27.191 1.00 70.19 94 PRO A O 1
ATOM 795 N N . ASP A 1 95 ? 6.506 -1.861 -27.769 1.00 71.00 95 ASP A N 1
ATOM 796 C CA . ASP A 1 95 ? 5.564 -1.815 -26.652 1.00 71.00 95 ASP A CA 1
ATOM 797 C C . ASP A 1 95 ? 5.583 -3.116 -25.848 1.00 71.00 95 ASP A C 1
ATOM 799 O O . ASP A 1 95 ? 4.796 -4.039 -26.063 1.00 71.00 95 ASP A O 1
ATOM 803 N N . SER A 1 96 ? 6.461 -3.164 -24.845 1.00 83.44 96 SER A N 1
ATOM 804 C CA . SER A 1 96 ? 6.369 -4.188 -23.808 1.00 83.44 96 SER A CA 1
ATOM 805 C C . SER A 1 96 ? 5.023 -4.071 -23.070 1.00 83.44 96 SER A C 1
ATOM 807 O O . SER A 1 96 ? 4.559 -2.957 -22.795 1.00 83.44 96 SER A O 1
ATOM 809 N N . PRO A 1 97 ? 4.375 -5.195 -22.714 1.00 88.62 97 PRO A N 1
ATOM 810 C CA . PRO A 1 97 ? 3.124 -5.167 -21.965 1.00 88.62 97 PRO A CA 1
ATOM 811 C C . PRO A 1 97 ? 3.332 -4.593 -20.557 1.00 88.62 97 PRO A C 1
ATOM 813 O O . PRO A 1 97 ? 4.411 -4.711 -19.971 1.00 88.62 97 PRO A O 1
ATOM 816 N N . LEU A 1 98 ? 2.278 -3.992 -19.995 1.00 90.88 98 LEU A N 1
ATOM 817 C CA . LEU A 1 98 ? 2.270 -3.594 -18.586 1.00 90.88 98 LEU A CA 1
ATOM 818 C C . LEU A 1 98 ? 2.277 -4.854 -17.710 1.00 90.88 98 LEU A C 1
ATOM 820 O O . LEU A 1 98 ? 1.413 -5.717 -17.856 1.00 90.88 98 LEU A O 1
ATOM 824 N N . ARG A 1 99 ? 3.242 -4.943 -16.799 1.00 91.50 99 ARG A N 1
ATOM 825 C CA . ARG A 1 99 ? 3.346 -5.988 -15.780 1.00 91.50 99 ARG A CA 1
ATOM 826 C C . ARG A 1 99 ? 2.928 -5.416 -14.432 1.00 91.50 99 ARG A C 1
ATOM 828 O O . ARG A 1 99 ? 3.154 -4.239 -14.158 1.00 91.50 99 ARG A O 1
ATOM 835 N N . SER A 1 100 ? 2.341 -6.253 -13.586 1.00 93.38 100 SER A N 1
ATOM 836 C CA . SER A 1 100 ? 1.950 -5.866 -12.232 1.00 93.38 100 SER A CA 1
ATOM 837 C C . SER A 1 100 ? 2.098 -7.029 -11.263 1.00 93.38 100 SER A C 1
ATOM 839 O O . SER A 1 100 ? 1.733 -8.158 -11.594 1.00 93.38 100 SER A O 1
ATOM 841 N N . VAL A 1 101 ? 2.551 -6.737 -10.048 1.00 91.12 101 VAL A N 1
ATOM 842 C CA . VAL A 1 101 ? 2.477 -7.635 -8.895 1.00 91.12 101 VAL A CA 1
ATOM 843 C C . VAL A 1 101 ? 1.514 -7.023 -7.895 1.00 91.12 101 VAL A C 1
ATOM 845 O O . VAL A 1 101 ? 1.674 -5.867 -7.503 1.00 91.12 101 VAL A O 1
ATOM 848 N N . LYS A 1 102 ? 0.522 -7.816 -7.490 1.00 92.75 102 LYS A N 1
ATOM 849 C CA . LYS A 1 102 ? -0.476 -7.431 -6.496 1.00 92.75 102 LYS A CA 1
ATOM 850 C C . LYS A 1 102 ? -0.298 -8.255 -5.236 1.00 92.75 102 LYS A C 1
ATOM 852 O O . LYS A 1 102 ? -0.073 -9.461 -5.309 1.00 92.75 102 LYS A O 1
ATOM 857 N N . CYS A 1 1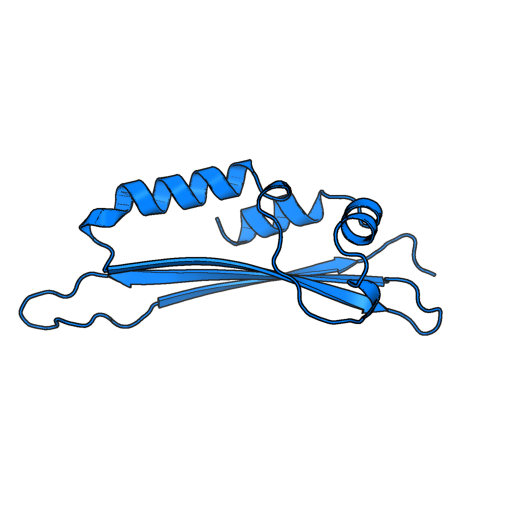03 ? -0.413 -7.602 -4.094 1.00 92.44 103 CYS A N 1
ATOM 858 C CA . CYS A 1 103 ? -0.442 -8.245 -2.795 1.00 92.44 103 CYS A CA 1
ATOM 859 C C . CYS A 1 103 ? -1.581 -7.641 -1.982 1.00 92.44 103 CYS A C 1
ATOM 861 O O . CYS A 1 103 ? -1.831 -6.441 -2.070 1.00 92.44 103 CYS A O 1
ATOM 863 N N . GLY A 1 104 ? -2.277 -8.465 -1.209 1.00 91.81 104 GLY A N 1
ATOM 864 C CA . GLY A 1 104 ? -3.361 -8.009 -0.355 1.00 91.81 104 GLY A CA 1
ATOM 865 C C . GLY A 1 104 ? -3.368 -8.768 0.956 1.00 91.81 104 GLY A C 1
ATOM 866 O O . GLY A 1 104 ? -2.984 -9.939 1.005 1.00 91.81 104 GLY A O 1
ATOM 867 N N . ASN A 1 105 ? -3.759 -8.089 2.029 1.00 91.62 105 ASN A N 1
ATOM 868 C CA . ASN A 1 105 ? -3.871 -8.716 3.335 1.00 91.62 105 ASN A CA 1
ATOM 869 C C . ASN A 1 105 ? -4.890 -8.001 4.222 1.00 91.62 105 ASN A C 1
ATOM 871 O O . ASN A 1 105 ? -5.058 -6.786 4.135 1.00 91.62 105 ASN A O 1
ATOM 875 N N . ALA A 1 106 ? -5.516 -8.767 5.110 1.00 87.44 106 ALA A N 1
ATOM 876 C CA . ALA A 1 106 ? -6.413 -8.259 6.130 1.00 87.44 106 ALA A CA 1
ATOM 877 C C . ALA A 1 106 ? -5.658 -8.067 7.445 1.00 87.44 106 ALA A C 1
ATOM 879 O O . ALA A 1 106 ? -4.862 -8.908 7.867 1.00 87.44 106 ALA A O 1
ATOM 880 N N . TYR A 1 107 ? -5.965 -6.975 8.124 1.00 83.44 107 TYR A N 1
ATOM 881 C CA . TYR A 1 107 ? -5.631 -6.765 9.518 1.00 83.44 107 TYR A CA 1
ATOM 882 C C . TYR A 1 107 ? -6.931 -6.738 10.317 1.00 83.44 107 TYR A C 1
ATOM 884 O O . TYR A 1 107 ? -7.827 -5.955 10.004 1.00 83.44 107 TYR A O 1
ATOM 892 N N . TYR A 1 108 ? -7.048 -7.605 11.324 1.00 85.25 108 TYR A N 1
ATOM 893 C CA . TYR A 1 108 ? -8.252 -7.743 12.143 1.00 85.25 108 TYR A CA 1
ATOM 894 C C . TYR A 1 108 ? -8.112 -6.972 13.452 1.00 85.25 108 TYR A C 1
ATOM 896 O O . TYR A 1 108 ? -7.073 -7.024 14.110 1.00 85.25 108 TYR A O 1
ATOM 904 N N . ASN A 1 109 ? -9.168 -6.258 13.833 1.00 81.56 109 ASN A N 1
ATOM 905 C CA . ASN A 1 109 ? -9.213 -5.515 15.081 1.00 81.56 109 ASN A CA 1
ATOM 906 C C . ASN A 1 109 ? -9.544 -6.466 16.235 1.00 81.56 109 ASN A C 1
ATOM 908 O O . ASN A 1 109 ? -10.694 -6.863 16.403 1.00 81.56 109 ASN A O 1
ATOM 912 N N . SER A 1 110 ? -8.543 -6.799 17.049 1.00 78.94 110 SER A N 1
ATOM 913 C CA . SER A 1 110 ? -8.711 -7.680 18.210 1.00 78.94 110 SER A CA 1
ATOM 914 C C . SER A 1 110 ? -9.540 -7.071 19.347 1.00 78.94 110 SER A C 1
ATOM 916 O O . SER A 1 110 ? -9.906 -7.790 20.269 1.00 78.94 110 SER A O 1
ATOM 918 N N . GLU A 1 111 ? -9.789 -5.757 19.325 1.00 77.00 111 GLU A N 1
ATOM 919 C CA . GLU A 1 111 ? -10.603 -5.054 20.330 1.00 77.00 111 GLU A CA 1
ATOM 920 C C . GLU A 1 111 ? -12.094 -4.987 19.956 1.00 77.00 111 GLU A C 1
ATOM 922 O O . GLU A 1 111 ? -12.900 -4.521 20.762 1.00 77.00 111 GLU A O 1
ATOM 927 N N . ALA A 1 112 ? -12.471 -5.391 18.738 1.00 74.00 112 ALA A N 1
ATOM 928 C CA . ALA A 1 112 ? -13.871 -5.414 18.334 1.00 74.00 112 ALA A CA 1
ATOM 929 C C . ALA A 1 112 ? -14.585 -6.648 18.910 1.00 74.00 112 ALA A C 1
ATOM 931 O O . ALA A 1 112 ? -13.996 -7.728 18.982 1.00 74.00 112 ALA A O 1
ATOM 932 N N . ILE A 1 113 ? -15.836 -6.452 19.338 1.00 60.03 113 ILE A N 1
ATOM 933 C CA . ILE A 1 113 ? -16.666 -7.452 20.032 1.00 60.03 113 ILE A CA 1
ATOM 934 C C . ILE A 1 113 ? -17.572 -8.163 19.026 1.00 60.03 113 ILE A C 1
ATOM 936 O O . ILE A 1 113 ? -18.093 -7.480 18.110 1.00 60.03 113 ILE A O 1
#

Sequence (113 aa):
MAQELIEECKHVPFKVYQRHYSDLASGNSFDIHPQFYKETGKSIESFFNDSKDFLKDYGCKAFLKAKKNDLEQIVEVWFEVEIFWRERGNKDNPDSPLRSVKCGNAYYNSEAI

Radius of gyration: 17.02 Å; chains: 1; bounding box: 41×19×53 Å

Secondary structure (DSSP, 8-state):
-HHHHHHHHHTS-HHHHHHH-TTGGGT-EEEPPGGGSHHHHHHHHHHHHHTTTTEEEEEEEEEEEEEE-TTS-EEEEEEEEEEEEEEBP-SS-SBPPPEEEEEEEEEE-TT--